Protein AF-A0A3B9PV83-F1 (afdb_monomer)

Mean predicted aligned error: 9.15 Å

Nearest PDB structures (foldseek):
  6hox-assembly1_A  TM=5.468E-01  e=4.138E-01  Paraclostridium bifermentans
  8pag-assembly1_A  TM=7.228E-01  e=1.933E+00  Norway rat pestivirus
  6mf5-assembly1_A  TM=4.285E-01  e=6.372E-01  Saccharomyces cerevisiae S288C
  3rsj-assembly1_A  TM=5.314E-01  e=1.256E+00  Clostridium botulinum
  3vuo-assembly1_A  TM=3.857E-01  e=1.607E+00  Clostridium botulinum

Structure (mmCIF, N/CA/C/O backbone):
data_AF-A0A3B9PV83-F1
#
_entry.id   AF-A0A3B9PV83-F1
#
loop_
_atom_site.group_PDB
_atom_site.id
_atom_site.type_symbol
_atom_site.label_atom_id
_atom_site.label_alt_id
_atom_site.label_comp_id
_atom_site.label_asym_id
_atom_site.label_entity_id
_atom_site.label_seq_id
_atom_site.pdbx_PDB_ins_code
_atom_site.Cartn_x
_atom_site.Cartn_y
_atom_site.Cartn_z
_atom_site.occupancy
_atom_site.B_iso_or_equiv
_atom_site.auth_seq_id
_atom_site.auth_comp_id
_atom_site.auth_asym_id
_atom_site.auth_atom_id
_atom_site.pdbx_PDB_model_num
ATOM 1 N N . MET A 1 1 ? -19.375 2.466 10.542 1.00 66.19 1 MET A N 1
ATOM 2 C CA . MET A 1 1 ? -19.571 3.650 9.683 1.00 66.19 1 MET A CA 1
ATOM 3 C C . MET A 1 1 ? -20.851 3.411 8.928 1.00 66.19 1 MET A C 1
ATOM 5 O O . MET A 1 1 ? -20.958 2.370 8.295 1.00 66.19 1 MET A O 1
ATOM 9 N N . ASP A 1 2 ? -21.812 4.300 9.119 1.00 76.50 2 ASP A N 1
ATOM 10 C CA . ASP A 1 2 ? -23.129 4.251 8.492 1.00 76.50 2 ASP A CA 1
ATOM 11 C C . ASP A 1 2 ? -23.019 4.985 7.148 1.00 76.50 2 ASP A C 1
ATOM 13 O O . ASP A 1 2 ? -22.793 6.195 7.136 1.00 76.50 2 ASP A O 1
ATOM 17 N N . LEU A 1 3 ? -22.996 4.238 6.040 1.00 77.75 3 LEU A N 1
ATOM 18 C CA . LEU A 1 3 ? -22.675 4.780 4.712 1.00 77.75 3 LEU A CA 1
ATOM 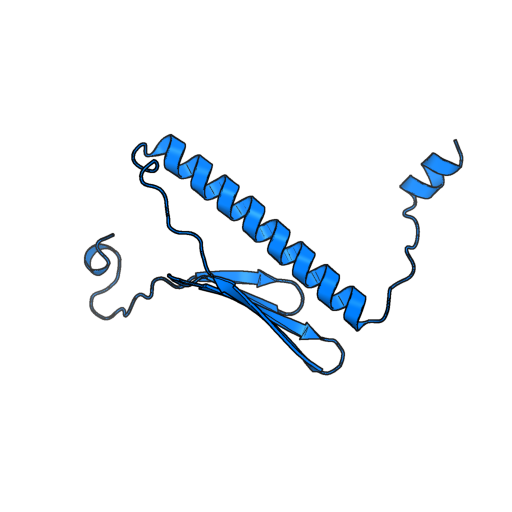19 C C . LEU A 1 3 ? -23.831 5.628 4.162 1.00 77.75 3 LEU A C 1
ATOM 21 O O . LEU A 1 3 ? -23.586 6.652 3.527 1.00 77.75 3 LEU A O 1
ATOM 25 N N . ASP A 1 4 ? -25.064 5.281 4.522 1.00 79.19 4 ASP A N 1
ATOM 26 C CA . ASP A 1 4 ? -26.291 5.933 4.051 1.00 79.19 4 ASP A CA 1
ATOM 27 C C . ASP A 1 4 ? -26.443 7.369 4.582 1.00 79.19 4 ASP A C 1
ATOM 29 O O . ASP A 1 4 ? -27.187 8.174 4.029 1.00 79.19 4 ASP A O 1
ATOM 33 N N . LYS A 1 5 ? -25.714 7.716 5.654 1.00 82.81 5 LYS A N 1
ATOM 34 C CA . LYS A 1 5 ? -25.655 9.080 6.211 1.00 82.81 5 LYS A CA 1
ATOM 35 C C . LYS A 1 5 ? -24.553 9.950 5.611 1.00 82.81 5 LYS A C 1
ATOM 37 O O . LYS A 1 5 ? -24.533 11.151 5.865 1.00 82.81 5 LYS A O 1
ATOM 42 N N . ILE A 1 6 ? -23.603 9.349 4.899 1.00 85.06 6 ILE A N 1
ATOM 43 C CA . ILE A 1 6 ? -22.414 10.032 4.365 1.00 85.06 6 ILE A CA 1
ATOM 44 C C . ILE A 1 6 ? -22.572 10.283 2.865 1.00 85.06 6 ILE A C 1
ATOM 46 O O . ILE A 1 6 ? -22.127 11.314 2.366 1.00 85.06 6 ILE A O 1
ATOM 50 N N . PHE A 1 7 ? -23.192 9.347 2.150 1.00 86.38 7 PHE A N 1
ATOM 51 C CA . PHE A 1 7 ? -23.301 9.380 0.699 1.00 86.38 7 PHE A CA 1
ATOM 52 C C . PHE A 1 7 ? -24.723 9.729 0.232 1.00 86.38 7 PHE A C 1
ATOM 54 O O . PHE A 1 7 ? -25.693 9.599 0.975 1.00 86.38 7 PHE A O 1
ATOM 61 N N . ILE A 1 8 ? -24.839 10.211 -1.009 1.00 90.56 8 ILE A N 1
ATOM 62 C CA . ILE A 1 8 ? -26.129 10.509 -1.649 1.00 90.56 8 ILE A CA 1
ATOM 63 C C . ILE A 1 8 ? -26.960 9.231 -1.847 1.00 90.56 8 ILE A C 1
ATOM 65 O O . ILE A 1 8 ? -26.400 8.140 -1.932 1.00 90.56 8 ILE A O 1
ATOM 69 N N . LYS A 1 9 ? -28.288 9.376 -1.963 1.00 80.69 9 LYS A N 1
ATOM 70 C CA . LYS A 1 9 ? -29.265 8.268 -1.932 1.00 80.69 9 LYS A CA 1
ATOM 71 C C . LYS A 1 9 ? -29.087 7.171 -2.997 1.00 80.69 9 LYS A C 1
ATOM 73 O O . LYS A 1 9 ? -29.614 6.087 -2.789 1.00 80.69 9 LYS A O 1
ATOM 78 N N . ASP A 1 10 ? -28.304 7.414 -4.048 1.00 84.88 10 ASP A N 1
ATOM 79 C CA . ASP A 1 10 ? -28.045 6.452 -5.134 1.00 84.88 10 ASP A CA 1
ATOM 80 C C . ASP A 1 10 ? -26.555 6.096 -5.291 1.00 84.88 10 ASP A C 1
ATOM 82 O O . ASP A 1 10 ? -26.126 5.544 -6.305 1.00 84.88 10 ASP A O 1
ATOM 86 N N . ALA A 1 11 ? -25.722 6.440 -4.308 1.00 84.44 11 ALA A N 1
ATOM 87 C CA . ALA A 1 11 ? -24.322 6.043 -4.319 1.00 84.44 11 ALA A CA 1
ATOM 88 C C . ALA A 1 11 ? -24.168 4.577 -3.887 1.00 84.44 11 ALA A C 1
ATOM 90 O O . ALA A 1 11 ? -24.762 4.145 -2.903 1.00 84.44 11 ALA A O 1
ATOM 91 N N . CYS A 1 12 ? -23.270 3.847 -4.555 1.00 85.69 12 CYS A N 1
ATOM 92 C CA . CYS A 1 12 ? -22.830 2.505 -4.156 1.00 85.69 12 CYS A CA 1
ATOM 93 C C . CYS A 1 12 ? -21.407 2.554 -3.563 1.00 85.69 12 CYS A C 1
ATOM 95 O O . CYS A 1 12 ? -20.446 2.170 -4.236 1.00 85.69 12 CYS A O 1
ATOM 97 N N . PRO A 1 13 ? -21.219 3.064 -2.330 1.00 85.12 13 PRO A N 1
ATOM 98 C CA . PRO A 1 13 ? -19.897 3.217 -1.742 1.00 85.12 13 PRO A CA 1
ATOM 99 C C . PRO A 1 13 ? -19.273 1.861 -1.393 1.00 85.12 13 PRO A C 1
ATOM 101 O O . PRO A 1 13 ? -19.813 1.074 -0.616 1.00 85.12 13 PRO A O 1
ATOM 104 N N . THR A 1 14 ? -18.072 1.614 -1.910 1.00 86.50 14 THR A N 1
ATOM 105 C CA . THR A 1 14 ? -17.259 0.445 -1.556 1.00 86.50 14 THR A CA 1
ATOM 106 C C . THR A 1 14 ? -16.170 0.813 -0.555 1.00 86.50 14 THR A C 1
ATOM 108 O O . THR A 1 14 ? -15.600 1.899 -0.612 1.00 86.50 14 THR A O 1
ATOM 111 N N . LYS A 1 15 ? -15.803 -0.118 0.331 1.00 84.81 15 LYS A N 1
ATOM 112 C CA . LYS A 1 15 ? -14.685 0.040 1.284 1.00 84.81 15 LYS A CA 1
ATOM 113 C C . LYS A 1 15 ? -13.328 -0.240 0.624 1.00 84.81 15 LYS A C 1
ATOM 115 O O . LYS A 1 15 ? -12.516 -0.987 1.165 1.00 84.81 15 LYS A O 1
ATOM 120 N N . ILE A 1 16 ? -13.124 0.306 -0.568 1.00 89.94 16 ILE A N 1
ATOM 121 C CA . ILE A 1 16 ? -11.918 0.128 -1.369 1.00 89.94 16 ILE A CA 1
ATOM 122 C C . ILE A 1 16 ? -11.341 1.516 -1.625 1.00 89.94 16 ILE A C 1
ATOM 124 O O . ILE A 1 16 ? -12.060 2.434 -2.010 1.00 89.94 16 ILE A O 1
ATOM 128 N N . GLY A 1 17 ? -10.047 1.668 -1.385 1.00 91.19 17 GLY A N 1
ATOM 129 C CA . GLY A 1 17 ? -9.302 2.889 -1.677 1.00 91.19 17 GLY A CA 1
ATOM 130 C C . GLY A 1 17 ? -7.921 2.541 -2.202 1.00 91.19 17 GLY A C 1
ATOM 131 O O . GLY A 1 17 ? -7.576 1.367 -2.288 1.00 91.19 17 GLY A O 1
ATOM 132 N N . GLY A 1 18 ? -7.117 3.534 -2.549 1.00 91.44 18 GLY A N 1
ATOM 133 C CA . GLY A 1 18 ? -5.809 3.266 -3.127 1.00 91.44 18 GLY A CA 1
ATOM 134 C C . GLY A 1 18 ? -4.886 4.468 -3.147 1.00 91.44 18 GLY A C 1
ATOM 135 O O . GLY A 1 18 ? -5.247 5.558 -2.708 1.00 91.44 18 GLY A O 1
ATOM 136 N N . GLN A 1 19 ? -3.687 4.233 -3.662 1.00 94.69 19 GLN A N 1
ATOM 137 C CA . GLN A 1 19 ? -2.651 5.230 -3.889 1.00 94.69 19 GLN A CA 1
ATOM 138 C C . GLN A 1 19 ? -1.978 4.952 -5.239 1.00 94.69 19 GLN A C 1
ATOM 140 O O . GLN A 1 19 ? -1.811 3.795 -5.626 1.00 94.69 19 GLN A O 1
ATOM 145 N N . ALA A 1 20 ? -1.561 6.005 -5.940 1.00 95.81 20 ALA A N 1
ATOM 146 C CA . ALA A 1 20 ? -0.678 5.870 -7.093 1.00 95.81 20 ALA A CA 1
ATOM 147 C C . ALA A 1 20 ? 0.746 5.481 -6.652 1.00 95.81 20 ALA A C 1
ATOM 149 O O . ALA A 1 20 ? 1.234 5.942 -5.613 1.00 95.81 20 ALA A O 1
ATOM 150 N N . VAL A 1 21 ? 1.401 4.633 -7.445 1.00 95.12 21 VAL A N 1
ATOM 151 C CA . VAL A 1 21 ? 2.801 4.219 -7.261 1.00 95.12 21 VAL A CA 1
ATOM 152 C C . VAL A 1 21 ? 3.567 4.391 -8.575 1.00 95.12 21 VAL A C 1
ATOM 154 O O . VAL A 1 21 ? 2.971 4.779 -9.580 1.00 95.12 21 VAL A O 1
ATOM 157 N N . LEU A 1 22 ? 4.879 4.142 -8.586 1.00 93.12 22 LEU A N 1
ATOM 158 C CA . LEU A 1 22 ? 5.676 4.298 -9.807 1.00 93.12 22 LEU A CA 1
ATOM 159 C C . LEU A 1 22 ? 5.207 3.298 -10.871 1.00 93.12 22 LEU A C 1
ATOM 161 O O . LEU A 1 22 ? 5.129 2.099 -10.598 1.00 93.12 22 LEU A O 1
ATOM 165 N N . GLU A 1 23 ? 4.849 3.816 -12.052 1.00 92.94 23 GLU A N 1
ATOM 166 C CA . GLU A 1 23 ? 4.316 3.053 -13.194 1.00 92.94 23 GLU A CA 1
ATOM 167 C C . GLU A 1 23 ? 3.156 2.105 -12.830 1.00 92.94 23 GLU A C 1
ATOM 169 O O . GLU A 1 23 ? 2.978 1.036 -13.423 1.00 92.94 23 GLU A O 1
ATOM 174 N N . GLY A 1 24 ? 2.354 2.464 -11.821 1.00 94.56 24 GLY A N 1
ATOM 175 C CA . GLY A 1 24 ? 1.384 1.535 -11.258 1.00 94.56 24 GLY A CA 1
ATOM 176 C C . GLY A 1 24 ? 0.373 2.126 -10.282 1.00 94.56 24 GLY A C 1
ATOM 177 O O . GLY A 1 24 ? 0.337 3.324 -9.996 1.00 94.56 24 G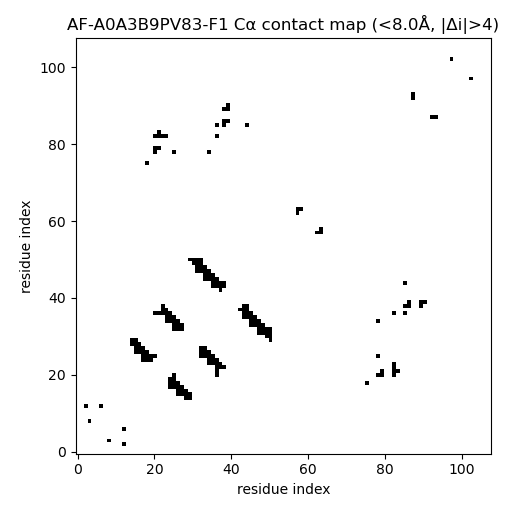LY A O 1
ATOM 178 N N . ILE A 1 25 ? -0.458 1.241 -9.729 1.00 95.94 25 ILE A N 1
ATOM 179 C CA . ILE A 1 25 ? -1.464 1.571 -8.714 1.00 95.94 25 ILE A CA 1
ATOM 180 C C . ILE A 1 25 ? -1.443 0.568 -7.559 1.00 95.94 25 ILE A C 1
ATOM 182 O O . ILE A 1 25 ? -1.201 -0.627 -7.742 1.00 95.94 25 ILE A O 1
ATOM 186 N N . MET A 1 26 ? -1.751 1.053 -6.359 1.00 95.81 26 MET A N 1
ATOM 187 C CA . MET A 1 26 ? -2.032 0.234 -5.186 1.00 95.81 26 MET A CA 1
ATOM 188 C C . MET A 1 26 ? -3.485 0.414 -4.767 1.00 95.81 26 MET A C 1
ATOM 190 O O . MET A 1 26 ? -3.939 1.536 -4.566 1.00 95.81 26 MET A O 1
ATOM 194 N N . MET A 1 27 ? -4.198 -0.697 -4.599 1.00 95.75 27 MET A N 1
ATOM 195 C CA . MET A 1 27 ? -5.573 -0.746 -4.113 1.00 95.75 27 MET A CA 1
ATOM 196 C C . MET A 1 27 ? -5.635 -1.543 -2.810 1.00 95.75 27 MET A C 1
ATOM 198 O O . MET A 1 27 ? -5.129 -2.660 -2.723 1.00 95.75 27 MET A O 1
ATOM 202 N N . LYS A 1 28 ? -6.295 -0.989 -1.797 1.00 92.81 28 LYS A N 1
ATOM 203 C CA . LYS A 1 28 ? -6.537 -1.585 -0.483 1.00 92.81 28 LYS A CA 1
ATOM 204 C C . LYS A 1 28 ? -8.027 -1.872 -0.323 1.00 92.81 28 LYS A C 1
ATOM 206 O O . LYS A 1 28 ? -8.844 -0.951 -0.308 1.00 92.81 28 LYS A O 1
ATOM 211 N N . GLY A 1 29 ? -8.364 -3.153 -0.214 1.00 91.31 29 GLY A N 1
ATOM 212 C CA . GLY A 1 29 ? -9.703 -3.642 0.099 1.00 91.31 29 GLY A CA 1
ATOM 213 C C . GLY A 1 29 ? -9.886 -3.929 1.589 1.00 91.31 29 GLY A C 1
ATOM 214 O O . GLY A 1 29 ? -9.102 -3.494 2.435 1.00 91.31 29 GLY A O 1
ATOM 215 N N . THR A 1 30 ? -10.935 -4.684 1.917 1.00 88.06 30 THR A N 1
ATOM 216 C CA . THR A 1 30 ? -11.255 -5.064 3.302 1.00 88.06 30 THR A CA 1
ATOM 217 C C . THR A 1 30 ? -10.370 -6.182 3.847 1.00 88.06 30 THR A C 1
ATOM 219 O O . THR A 1 30 ? -10.134 -6.225 5.049 1.00 88.06 30 THR A O 1
ATOM 222 N N . ASP A 1 31 ? -9.900 -7.076 2.979 1.00 89.88 31 ASP A N 1
ATOM 223 C CA . ASP A 1 31 ? -9.164 -8.300 3.318 1.00 89.88 31 ASP A CA 1
ATOM 224 C C . ASP A 1 31 ? -7.765 -8.355 2.682 1.00 89.88 31 ASP A C 1
ATOM 226 O O . ASP A 1 31 ? -6.872 -9.006 3.218 1.00 89.88 31 ASP A O 1
ATOM 230 N N . ARG A 1 32 ? -7.553 -7.668 1.552 1.00 93.25 32 ARG A N 1
ATOM 231 C CA . ARG A 1 32 ? -6.290 -7.684 0.798 1.00 93.25 32 ARG A CA 1
ATOM 232 C C . ARG A 1 32 ? -5.895 -6.322 0.225 1.00 93.25 32 ARG A C 1
ATOM 234 O O . ARG A 1 32 ? -6.748 -5.496 -0.099 1.00 93.25 32 ARG A O 1
ATOM 241 N N . THR A 1 33 ? -4.593 -6.122 0.056 1.00 94.06 33 THR A N 1
ATOM 242 C CA . THR A 1 33 ? -3.990 -5.043 -0.733 1.00 94.06 33 THR A CA 1
ATOM 243 C C . THR A 1 33 ? -3.417 -5.649 -2.007 1.00 94.06 33 THR A C 1
ATOM 245 O O . THR A 1 33 ? -2.723 -6.663 -1.944 1.00 94.06 33 THR A O 1
ATOM 248 N N . ALA A 1 34 ? -3.678 -5.027 -3.149 1.00 95.75 34 ALA A N 1
ATOM 249 C CA . ALA A 1 34 ? -3.102 -5.386 -4.436 1.00 95.75 34 ALA A CA 1
ATOM 250 C C . ALA A 1 34 ? -2.275 -4.215 -4.977 1.00 95.75 34 ALA A C 1
ATOM 252 O O . ALA A 1 34 ? -2.743 -3.079 -4.994 1.00 95.75 34 ALA A O 1
ATOM 253 N N . VAL A 1 35 ? -1.054 -4.497 -5.418 1.00 96.12 35 VAL A N 1
ATOM 254 C CA . VAL A 1 35 ? -0.168 -3.547 -6.100 1.00 96.12 35 VAL A CA 1
ATOM 255 C C . VAL A 1 35 ? 0.070 -4.072 -7.504 1.00 96.12 35 VAL A C 1
ATOM 257 O O . VAL A 1 35 ? 0.440 -5.236 -7.660 1.00 96.12 35 VAL A O 1
ATOM 260 N N . VAL A 1 36 ? -0.146 -3.227 -8.506 1.00 96.00 36 VAL A N 1
ATOM 261 C CA . VAL A 1 36 ? 0.098 -3.540 -9.915 1.00 96.00 36 VAL A CA 1
ATOM 262 C C . VAL A 1 36 ? 1.068 -2.510 -10.465 1.00 96.00 36 VAL A C 1
ATOM 264 O O . VAL A 1 36 ? 0.801 -1.316 -10.361 1.00 96.00 36 VAL A O 1
ATOM 267 N N . ILE A 1 37 ? 2.178 -2.973 -11.033 1.00 95.31 37 ILE A N 1
ATOM 268 C CA . ILE A 1 37 ? 3.233 -2.142 -11.624 1.00 95.31 37 ILE A CA 1
ATOM 269 C C . ILE A 1 37 ? 3.463 -2.615 -13.054 1.00 95.31 37 ILE A C 1
ATOM 271 O O . ILE A 1 37 ? 3.587 -3.815 -13.306 1.00 95.31 37 ILE A O 1
ATOM 275 N N . ARG A 1 38 ? 3.526 -1.686 -14.001 1.00 93.31 38 ARG A N 1
ATOM 276 C CA . ARG A 1 38 ? 3.884 -1.975 -15.386 1.00 93.31 38 ARG A CA 1
ATOM 277 C C . ARG A 1 38 ? 5.406 -1.961 -15.523 1.00 93.31 38 ARG A C 1
ATOM 279 O O . ARG A 1 38 ? 6.045 -0.952 -15.262 1.00 93.31 38 ARG A O 1
ATOM 286 N N . LYS A 1 39 ? 5.990 -3.079 -15.954 1.00 90.31 39 LYS A N 1
ATOM 287 C CA . LYS A 1 39 ? 7.420 -3.178 -16.268 1.00 90.31 39 LYS A CA 1
ATOM 288 C C . LYS A 1 39 ? 7.719 -2.527 -17.632 1.00 90.31 39 LYS A C 1
ATOM 290 O O 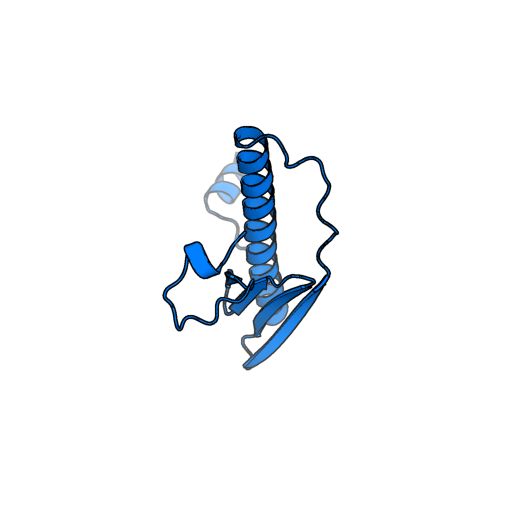. LYS A 1 39 ? 6.847 -2.539 -18.507 1.00 90.31 39 LYS A O 1
ATOM 295 N N . PRO A 1 40 ? 8.962 -2.074 -17.884 1.00 85.06 40 PRO A N 1
ATOM 296 C CA . PRO A 1 40 ? 9.360 -1.454 -19.156 1.00 85.06 40 PRO A CA 1
ATOM 297 C C . PRO A 1 40 ? 9.096 -2.320 -20.397 1.00 85.06 40 PRO A C 1
ATOM 299 O O . PRO A 1 40 ? 8.745 -1.810 -21.457 1.00 85.06 40 PRO A O 1
ATOM 302 N N . LYS A 1 41 ? 9.188 -3.651 -20.263 1.00 83.56 41 LYS A N 1
ATOM 303 C CA . LYS A 1 41 ? 8.911 -4.618 -21.345 1.00 83.56 41 LYS A CA 1
ATOM 304 C C . LYS A 1 41 ? 7.415 -4.828 -21.637 1.00 83.56 41 LYS A C 1
ATOM 306 O O . LYS A 1 41 ? 7.068 -5.678 -22.446 1.00 83.56 41 LYS A O 1
ATOM 311 N N . GLY A 1 42 ? 6.526 -4.081 -20.978 1.00 81.69 42 GLY A N 1
ATOM 312 C CA . GLY A 1 42 ? 5.072 -4.161 -21.154 1.00 81.69 42 GLY A CA 1
ATOM 313 C C . GLY A 1 42 ? 4.371 -5.189 -20.263 1.00 81.69 42 GLY A C 1
ATOM 314 O O . GLY A 1 42 ? 3.155 -5.121 -20.108 1.00 81.69 42 GLY A O 1
ATOM 315 N N . ASP A 1 43 ? 5.120 -6.088 -19.628 1.00 88.50 43 ASP A N 1
ATOM 316 C CA . ASP A 1 43 ? 4.594 -7.027 -18.638 1.00 88.50 43 ASP A CA 1
ATOM 317 C C . ASP A 1 43 ? 4.080 -6.312 -17.378 1.00 88.50 43 ASP A C 1
ATOM 319 O O . ASP A 1 43 ? 4.651 -5.317 -16.935 1.00 88.50 43 ASP A O 1
ATOM 323 N N . MET A 1 44 ? 3.080 -6.886 -16.712 1.00 90.94 44 MET A N 1
ATOM 324 C CA . MET A 1 44 ? 2.596 -6.395 -15.419 1.00 90.94 44 MET A CA 1
ATOM 325 C C . MET A 1 44 ? 3.132 -7.250 -14.271 1.00 90.94 44 MET A C 1
ATOM 327 O O . MET A 1 44 ? 3.087 -8.478 -14.316 1.00 90.94 44 MET A O 1
ATOM 331 N N . HIS A 1 45 ? 3.614 -6.594 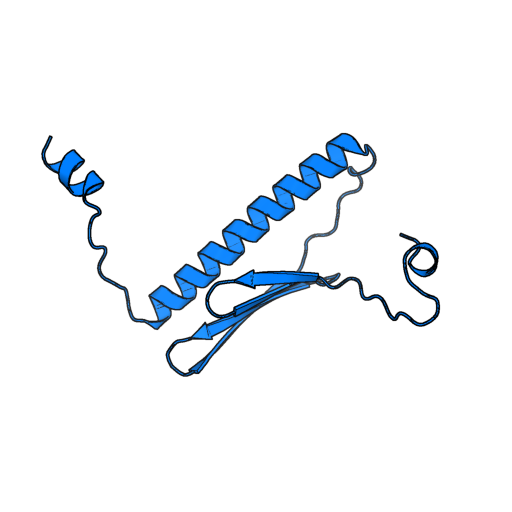-13.222 1.00 93.38 45 HIS A N 1
ATOM 332 C CA . HIS A 1 45 ? 3.964 -7.214 -11.953 1.00 93.38 45 HIS A CA 1
ATOM 333 C C . HIS A 1 45 ? 2.841 -6.982 -10.943 1.00 93.38 45 HIS A C 1
ATOM 335 O O . HIS A 1 45 ? 2.460 -5.840 -10.692 1.00 93.38 45 HIS A O 1
ATOM 341 N N . ILE A 1 46 ? 2.304 -8.061 -10.370 1.00 95.00 46 ILE A N 1
ATOM 342 C CA . ILE A 1 46 ? 1.157 -8.011 -9.457 1.00 95.00 46 ILE A CA 1
ATOM 343 C C . ILE A 1 46 ? 1.552 -8.634 -8.122 1.00 95.00 46 ILE A C 1
ATOM 345 O O . ILE A 1 46 ? 1.981 -9.785 -8.065 1.00 95.00 46 ILE A O 1
ATOM 349 N N . LYS A 1 47 ? 1.349 -7.893 -7.032 1.00 94.44 47 LYS A N 1
ATOM 350 C CA . LYS A 1 47 ? 1.549 -8.376 -5.663 1.00 94.44 47 LYS A CA 1
ATOM 351 C C . LYS A 1 47 ? 0.265 -8.234 -4.864 1.00 94.44 47 LYS A C 1
ATOM 353 O O . LYS A 1 47 ? -0.235 -7.127 -4.689 1.00 94.44 47 LYS A O 1
ATOM 358 N N . ILE A 1 48 ? -0.233 -9.348 -4.333 1.00 95.50 48 ILE A N 1
ATOM 359 C CA . ILE A 1 48 ? -1.414 -9.385 -3.464 1.00 95.50 48 ILE A CA 1
ATOM 360 C C . ILE A 1 48 ? -0.961 -9.766 -2.058 1.00 95.50 48 ILE A C 1
ATOM 362 O O . ILE A 1 48 ? -0.290 -10.776 -1.873 1.00 95.50 48 ILE A O 1
ATOM 366 N N . THR A 1 49 ? -1.309 -8.949 -1.068 1.00 93.06 49 THR A N 1
ATOM 367 C CA . THR A 1 49 ? -0.949 -9.160 0.341 1.00 93.06 49 THR A CA 1
ATOM 368 C C . THR A 1 49 ? -2.213 -9.139 1.204 1.00 93.06 49 THR A C 1
ATOM 370 O O . THR A 1 49 ? -2.984 -8.183 1.093 1.00 93.06 49 THR A O 1
ATOM 373 N N . PRO A 1 50 ? -2.456 -10.147 2.060 1.00 92.38 50 PRO A N 1
ATOM 374 C CA . PRO A 1 50 ? -3.575 -10.117 3.000 1.00 92.38 50 PRO A CA 1
ATOM 375 C C . PRO A 1 50 ? -3.362 -9.029 4.064 1.00 92.38 50 PRO A C 1
ATOM 377 O O . PRO A 1 50 ? -2.235 -8.788 4.502 1.00 92.38 50 PRO A O 1
ATOM 380 N N . LEU A 1 51 ? -4.437 -8.361 4.484 1.00 85.81 51 LEU A N 1
ATOM 381 C CA . LEU A 1 51 ? -4.387 -7.401 5.585 1.00 85.81 51 LEU A CA 1
ATOM 382 C C . LEU A 1 51 ? -4.472 -8.136 6.929 1.00 85.81 51 LEU A C 1
ATOM 384 O O . LEU A 1 51 ? -5.301 -9.033 7.083 1.00 85.81 51 LEU A O 1
ATOM 388 N N . PRO A 1 52 ? -3.682 -7.720 7.932 1.00 79.12 52 PRO A N 1
ATOM 389 C CA . PRO A 1 52 ? -3.836 -8.217 9.290 1.00 79.12 52 PRO A CA 1
ATOM 390 C C . PRO A 1 52 ? -5.151 -7.728 9.913 1.00 79.12 52 PRO A C 1
ATOM 392 O O . PRO A 1 52 ? -5.617 -6.616 9.637 1.00 79.12 52 PRO A O 1
ATOM 395 N N . GLU A 1 53 ? -5.732 -8.543 10.796 1.00 72.88 53 GLU A N 1
ATOM 396 C CA . GLU A 1 53 ? -6.952 -8.178 11.515 1.00 72.88 53 GLU A CA 1
ATOM 397 C C . GLU A 1 53 ? -6.748 -6.923 12.376 1.00 72.88 53 GLU A C 1
ATOM 399 O O . GLU A 1 53 ? -5.748 -6.753 13.079 1.00 72.88 53 GLU A O 1
ATOM 404 N N . THR A 1 54 ? -7.718 -6.008 12.338 1.00 66.75 54 THR A N 1
ATOM 405 C CA . THR A 1 54 ? -7.614 -4.750 13.079 1.00 66.75 54 THR A CA 1
ATOM 406 C C . THR A 1 54 ? -7.860 -4.967 14.572 1.00 66.75 54 THR A C 1
ATOM 408 O O . THR A 1 54 ? -8.940 -5.393 14.977 1.00 66.75 54 THR A O 1
ATOM 411 N N . SER A 1 55 ? -6.887 -4.596 15.403 1.00 64.50 55 SER A N 1
ATOM 412 C CA . SER A 1 55 ? -6.968 -4.745 16.858 1.00 64.50 55 SER A CA 1
ATOM 413 C C . SER A 1 55 ? -7.925 -3.739 17.534 1.00 64.50 55 SER A C 1
ATOM 415 O O . SER A 1 55 ? -8.078 -2.594 17.098 1.00 64.50 55 SER A O 1
ATOM 417 N N . LYS A 1 56 ? -8.546 -4.148 18.654 1.00 61.47 56 LYS A N 1
ATOM 418 C CA . LYS A 1 56 ? -9.614 -3.429 19.399 1.00 61.47 56 LYS A CA 1
ATOM 419 C C . LYS A 1 56 ? -9.182 -2.117 20.086 1.00 61.47 56 LYS A C 1
ATOM 421 O O . LYS A 1 56 ? -10.008 -1.450 20.706 1.00 61.47 56 LYS A O 1
ATOM 426 N N . TRP A 1 57 ? -7.915 -1.725 19.972 1.00 62.03 57 TRP A N 1
ATOM 427 C CA . TRP A 1 57 ? -7.292 -0.633 20.735 1.00 62.03 57 TRP A CA 1
ATOM 428 C C . TRP A 1 57 ? -7.601 0.762 20.155 1.00 62.03 57 TRP A C 1
ATOM 430 O O . TRP A 1 57 ? -7.223 1.786 20.712 1.00 62.03 57 TRP A O 1
ATOM 440 N N . ARG A 1 58 ? -8.359 0.829 19.053 1.00 60.81 58 ARG A N 1
ATOM 441 C CA . ARG A 1 58 ? -8.711 2.058 18.316 1.00 60.81 58 ARG A CA 1
ATOM 442 C C . ARG A 1 58 ? -9.849 2.901 18.931 1.00 60.81 58 ARG A C 1
ATOM 444 O O . ARG A 1 58 ? -10.470 3.679 18.211 1.00 60.81 58 ARG A O 1
ATOM 451 N N . LYS A 1 59 ? -10.147 2.779 20.231 1.00 67.69 59 LYS A N 1
ATOM 452 C CA . LYS A 1 59 ? -11.317 3.441 20.855 1.00 67.69 59 LYS A CA 1
ATOM 453 C C . LYS A 1 59 ? -11.127 4.927 21.207 1.00 67.69 59 LYS A C 1
ATOM 455 O O . LYS A 1 59 ? -12.123 5.622 21.361 1.00 67.69 59 LYS A O 1
ATOM 460 N N . ILE A 1 60 ? -9.893 5.433 21.304 1.00 84.25 60 ILE A N 1
ATOM 461 C CA . ILE A 1 60 ? -9.618 6.840 21.663 1.00 84.25 60 ILE A CA 1
ATOM 462 C C . ILE A 1 60 ? -9.400 7.666 20.382 1.00 84.25 60 ILE A C 1
ATOM 464 O O . ILE A 1 60 ? -8.468 7.354 19.644 1.00 84.25 60 ILE A O 1
ATOM 468 N N . PRO A 1 61 ? -10.194 8.715 20.088 1.00 82.50 61 PRO A N 1
ATOM 469 C CA . PRO A 1 61 ? -10.225 9.366 18.772 1.00 82.50 61 PRO A CA 1
ATOM 470 C C . PRO A 1 61 ? -8.894 9.995 18.329 1.00 82.50 61 PRO A C 1
ATOM 472 O O . PRO A 1 61 ? -8.520 9.827 17.168 1.00 82.50 61 PRO A O 1
ATOM 475 N N . LEU A 1 62 ? -8.154 10.649 19.233 1.00 87.88 62 LEU A N 1
ATOM 476 C CA . LEU A 1 62 ? -6.866 11.280 18.910 1.00 87.88 62 LEU A CA 1
ATOM 477 C C . LEU A 1 62 ? -5.769 10.236 18.647 1.00 87.88 62 LEU A C 1
ATOM 479 O O . LEU A 1 62 ? -5.147 10.229 17.587 1.00 87.88 62 LEU A O 1
ATOM 483 N N . VAL A 1 63 ? -5.596 9.294 19.579 1.00 85.69 63 VAL A N 1
ATOM 484 C CA . VAL A 1 63 ? -4.618 8.199 19.464 1.00 85.69 63 VAL A CA 1
ATOM 485 C C . VAL A 1 63 ? -4.929 7.320 18.248 1.00 85.69 63 VAL A C 1
ATOM 487 O O . VAL A 1 63 ? -4.031 6.949 17.497 1.00 85.69 63 VAL A O 1
ATOM 490 N N . ARG A 1 64 ? -6.214 7.047 17.986 1.00 85.44 64 ARG A N 1
ATOM 491 C CA . ARG A 1 64 ? -6.683 6.337 16.787 1.00 85.44 64 ARG A CA 1
ATOM 492 C C . ARG A 1 64 ? -6.234 7.041 15.509 1.00 85.44 64 ARG A C 1
ATOM 494 O O . ARG A 1 64 ? -5.797 6.355 14.589 1.00 85.44 64 ARG A O 1
ATOM 501 N N . GLY A 1 65 ? -6.360 8.369 15.449 1.00 86.94 65 GLY A N 1
ATOM 502 C CA . GLY A 1 65 ? -5.943 9.175 14.301 1.00 86.94 65 GLY A CA 1
ATOM 503 C C . GLY A 1 65 ? -4.447 9.054 14.028 1.00 86.94 65 GLY A C 1
ATOM 504 O O . GLY A 1 65 ? -4.065 8.677 12.924 1.00 86.94 65 GLY A O 1
ATOM 505 N N . VAL A 1 66 ? -3.615 9.272 15.051 1.00 91.44 66 VAL A N 1
ATOM 506 C CA . VAL A 1 66 ? -2.148 9.183 14.933 1.00 91.44 66 VAL A CA 1
ATOM 507 C C . VAL A 1 66 ? -1.704 7.782 14.513 1.00 91.44 66 VAL A C 1
ATOM 509 O O . VAL A 1 66 ? -0.925 7.647 13.576 1.00 91.44 66 VAL A O 1
ATOM 512 N N . LEU A 1 67 ? -2.239 6.726 15.137 1.00 87.62 67 LEU A N 1
ATOM 513 C CA . LEU A 1 67 ? -1.876 5.347 14.791 1.00 87.62 67 LEU A CA 1
ATOM 514 C C . LEU A 1 67 ? -2.259 4.984 13.350 1.00 87.62 67 LEU A C 1
ATOM 516 O O . LEU A 1 67 ? -1.483 4.334 12.659 1.00 87.62 67 LEU A O 1
ATOM 520 N N . ILE A 1 68 ? -3.445 5.397 12.884 1.00 87.50 68 ILE A N 1
ATOM 521 C CA . ILE A 1 68 ? -3.867 5.184 11.488 1.00 87.50 68 ILE A CA 1
ATOM 522 C C . ILE A 1 68 ? -2.970 5.961 10.528 1.00 87.50 68 ILE A C 1
ATOM 524 O O . ILE A 1 68 ? -2.610 5.439 9.479 1.00 87.50 68 ILE A O 1
ATOM 528 N N . PHE A 1 69 ? -2.624 7.196 10.880 1.00 91.44 69 PHE A N 1
ATOM 529 C CA . PHE A 1 69 ? -1.784 8.042 10.048 1.00 91.44 69 PHE A CA 1
ATOM 530 C C . PHE A 1 69 ? -0.376 7.461 9.891 1.00 91.44 69 PHE A C 1
ATOM 532 O O . PHE A 1 69 ? 0.107 7.339 8.769 1.00 91.44 69 PHE A O 1
ATOM 539 N N . VAL A 1 70 ? 0.252 7.033 10.989 1.00 92.69 70 VAL A N 1
ATOM 540 C CA . VAL A 1 70 ? 1.576 6.392 10.955 1.00 92.69 70 VAL A CA 1
ATOM 541 C C . VAL A 1 70 ? 1.534 5.095 10.145 1.00 92.69 70 VAL A C 1
ATOM 543 O O . VAL A 1 70 ? 2.388 4.888 9.289 1.00 92.69 70 VAL A O 1
ATOM 546 N N . ASP A 1 71 ? 0.521 4.251 10.355 1.00 89.12 71 ASP A N 1
ATOM 547 C CA . ASP A 1 71 ? 0.329 3.019 9.577 1.00 89.12 71 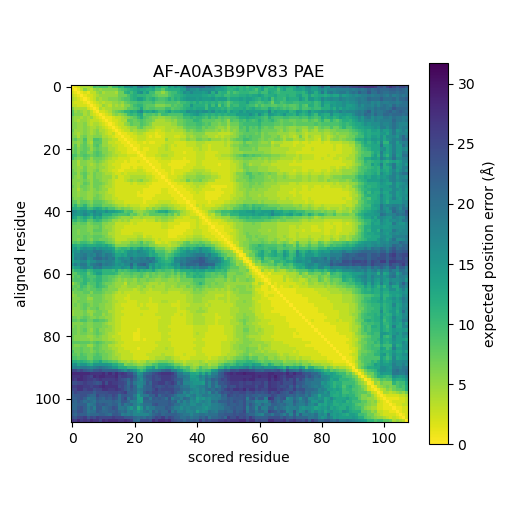ASP A CA 1
ATOM 548 C C . ASP A 1 71 ? 0.184 3.304 8.070 1.00 89.12 71 ASP A C 1
ATOM 550 O O . ASP A 1 71 ? 0.813 2.646 7.238 1.00 89.12 71 ASP A O 1
ATOM 554 N N . ALA A 1 72 ? -0.592 4.332 7.711 1.00 90.44 72 ALA A N 1
ATOM 555 C CA . ALA A 1 72 ? -0.764 4.765 6.328 1.00 90.44 72 ALA A CA 1
ATOM 556 C C . ALA A 1 72 ? 0.540 5.301 5.724 1.00 90.44 72 ALA A C 1
ATOM 558 O O . ALA A 1 72 ? 0.879 4.921 4.606 1.00 90.44 72 ALA A O 1
ATOM 559 N N . LEU A 1 73 ? 1.294 6.120 6.464 1.00 94.50 73 LEU A N 1
ATOM 560 C CA . LEU A 1 73 ? 2.574 6.663 6.014 1.00 94.50 73 LEU A CA 1
ATOM 561 C C . LEU A 1 73 ? 3.588 5.544 5.765 1.00 94.50 73 LEU A C 1
ATOM 563 O O . LEU A 1 73 ? 4.174 5.483 4.691 1.00 94.50 73 LEU A O 1
ATOM 567 N N . VAL A 1 74 ? 3.751 4.629 6.724 1.00 93.25 74 VAL A N 1
ATOM 568 C CA . VAL A 1 74 ? 4.681 3.495 6.613 1.00 93.25 74 VAL A CA 1
ATOM 569 C C . VAL A 1 74 ? 4.284 2.569 5.466 1.00 93.25 74 VAL A C 1
ATOM 571 O O . VAL A 1 74 ? 5.140 2.109 4.715 1.00 93.25 74 VAL A O 1
ATOM 574 N N . THR A 1 75 ? 2.993 2.281 5.307 1.00 91.62 75 THR A N 1
ATOM 575 C CA . THR A 1 75 ? 2.517 1.429 4.209 1.00 91.62 75 THR A CA 1
ATOM 576 C C . THR A 1 75 ? 2.697 2.118 2.856 1.00 91.62 75 THR A C 1
ATOM 578 O O . THR A 1 75 ? 3.154 1.485 1.903 1.00 91.62 75 THR A O 1
ATOM 581 N N . GLY A 1 76 ? 2.375 3.409 2.762 1.00 92.81 76 GLY A N 1
ATOM 582 C CA . GLY A 1 76 ? 2.502 4.197 1.538 1.00 92.81 76 GLY A CA 1
ATOM 583 C C . GLY A 1 76 ? 3.950 4.298 1.069 1.00 92.81 76 GLY A C 1
ATOM 584 O O . GLY A 1 76 ? 4.242 3.976 -0.081 1.00 92.81 76 GLY A O 1
ATOM 585 N N . THR A 1 77 ? 4.877 4.644 1.967 1.00 94.94 77 THR A N 1
ATOM 586 C CA . THR A 1 77 ? 6.310 4.733 1.638 1.00 94.94 77 THR A CA 1
ATOM 587 C C . THR A 1 77 ? 6.888 3.380 1.241 1.00 94.94 77 THR A C 1
ATOM 589 O O . THR A 1 77 ? 7.561 3.288 0.218 1.00 94.94 77 THR A O 1
ATOM 592 N N . LYS A 1 78 ? 6.565 2.304 1.971 1.00 94.19 78 LYS A N 1
ATOM 593 C CA . LYS A 1 78 ? 6.979 0.939 1.602 1.00 94.19 78 LYS A CA 1
ATOM 594 C C . LYS A 1 78 ? 6.491 0.539 0.216 1.00 94.19 78 LYS A C 1
ATOM 596 O O . LYS A 1 78 ? 7.227 -0.102 -0.522 1.00 94.19 78 LYS A O 1
ATOM 601 N N . THR A 1 79 ? 5.260 0.897 -0.135 1.00 93.81 79 THR A N 1
ATOM 602 C CA . THR A 1 79 ? 4.692 0.548 -1.444 1.00 93.81 79 THR A CA 1
ATOM 603 C C . THR A 1 79 ? 5.383 1.321 -2.569 1.00 93.81 79 THR A C 1
ATOM 605 O O . THR A 1 79 ? 5.670 0.742 -3.613 1.00 93.81 79 THR A O 1
ATOM 608 N N . LEU A 1 80 ? 5.707 2.599 -2.346 1.00 94.88 80 LEU A N 1
ATOM 609 C CA . LEU A 1 80 ? 6.471 3.405 -3.301 1.00 94.88 80 LEU A CA 1
ATOM 610 C C . LEU A 1 80 ? 7.879 2.842 -3.524 1.00 94.88 80 LEU A C 1
ATOM 612 O O . LEU A 1 80 ? 8.271 2.621 -4.668 1.00 94.88 80 LEU A O 1
ATOM 616 N N . LEU A 1 81 ? 8.603 2.537 -2.446 1.00 95.06 81 LEU A N 1
ATOM 617 C CA . LEU A 1 81 ? 9.935 1.931 -2.532 1.00 95.06 81 LEU A CA 1
ATOM 618 C C . LEU A 1 81 ? 9.890 0.569 -3.228 1.00 95.06 81 LEU A C 1
ATOM 620 O O . LEU A 1 81 ? 10.707 0.296 -4.097 1.00 95.06 81 LEU A O 1
ATOM 624 N N . TYR A 1 82 ? 8.878 -0.242 -2.921 1.00 93.75 82 TYR A N 1
ATOM 625 C CA . TYR A 1 82 ? 8.662 -1.511 -3.604 1.00 93.75 82 TYR A CA 1
ATOM 626 C C . TYR A 1 82 ? 8.440 -1.333 -5.114 1.00 93.75 82 TYR A C 1
ATOM 628 O O . TYR A 1 82 ? 8.949 -2.122 -5.903 1.00 93.75 82 TYR A O 1
ATOM 636 N N . SER A 1 83 ? 7.700 -0.300 -5.538 1.00 92.62 83 SER A N 1
ATOM 637 C CA . SER A 1 83 ? 7.531 -0.022 -6.970 1.00 92.62 83 SER A CA 1
ATOM 638 C C . SER A 1 83 ? 8.829 0.400 -7.654 1.00 92.62 83 SER A C 1
ATOM 640 O O . SER A 1 83 ? 9.076 -0.042 -8.771 1.00 92.62 83 SER A O 1
ATOM 642 N N . ALA A 1 84 ? 9.681 1.171 -6.970 1.00 92.75 84 ALA A N 1
ATOM 643 C CA . ALA A 1 84 ? 11.000 1.541 -7.480 1.00 92.75 84 ALA A CA 1
ATOM 644 C C . ALA A 1 84 ? 11.897 0.306 -7.651 1.00 92.75 84 ALA A C 1
ATOM 646 O O . ALA A 1 84 ? 12.429 0.078 -8.731 1.00 92.75 84 ALA A O 1
ATOM 647 N N . GLU A 1 85 ? 11.968 -0.541 -6.622 1.00 91.56 85 GLU A N 1
ATOM 648 C CA . GLU A 1 85 ? 12.761 -1.775 -6.630 1.00 91.56 85 GLU A CA 1
ATOM 649 C C . GLU A 1 85 ? 12.338 -2.722 -7.766 1.00 91.56 85 GLU A C 1
ATOM 651 O O . GLU A 1 85 ? 13.175 -3.313 -8.444 1.00 91.56 85 GLU A O 1
ATOM 656 N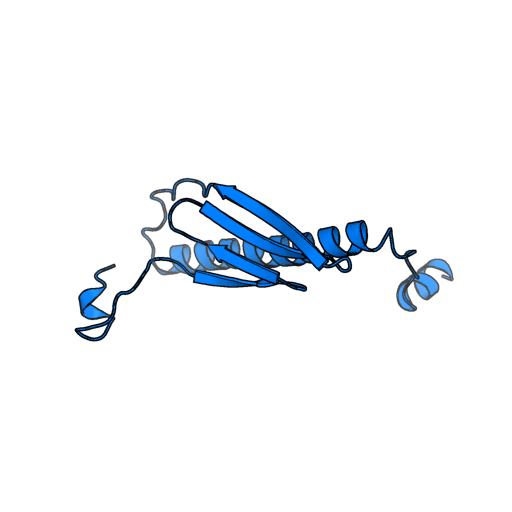 N . VAL A 1 86 ? 11.033 -2.874 -8.015 1.00 90.81 86 VAL A N 1
ATOM 657 C CA . VAL A 1 86 ? 10.531 -3.718 -9.115 1.00 90.81 86 VAL A CA 1
ATOM 658 C C . VAL A 1 86 ? 10.933 -3.165 -10.485 1.00 90.81 86 VAL A C 1
ATOM 660 O O . VAL A 1 86 ? 11.229 -3.953 -11.385 1.00 90.81 86 VAL A O 1
ATOM 663 N N . LEU A 1 87 ? 10.941 -1.841 -10.656 1.00 90.12 87 LEU A N 1
ATOM 664 C CA . LEU A 1 87 ? 11.343 -1.195 -11.908 1.00 90.12 87 LEU A CA 1
ATOM 665 C C . LEU A 1 87 ? 12.851 -1.320 -12.138 1.00 90.12 87 LEU A C 1
ATOM 667 O O . LEU A 1 87 ? 13.258 -1.780 -13.201 1.00 90.12 87 LEU A O 1
ATOM 671 N N . GLU A 1 88 ? 13.665 -1.032 -11.123 1.00 89.06 88 GLU A N 1
ATOM 672 C CA . GLU A 1 88 ? 15.128 -1.149 -11.175 1.00 89.06 88 GLU A CA 1
ATOM 673 C C . GLU A 1 88 ? 15.579 -2.580 -11.515 1.00 89.06 88 GLU A C 1
ATOM 675 O O . GLU A 1 88 ? 16.397 -2.805 -12.412 1.00 89.06 88 GLU A O 1
ATOM 680 N N . ASN A 1 89 ? 14.971 -3.579 -10.868 1.00 86.56 89 ASN A N 1
ATOM 681 C CA . ASN A 1 89 ? 15.234 -4.987 -11.167 1.00 86.56 89 ASN A CA 1
ATOM 682 C C . ASN A 1 89 ? 14.783 -5.389 -12.583 1.00 86.56 89 ASN A C 1
ATOM 684 O O . ASN A 1 89 ? 15.363 -6.295 -13.181 1.00 86.56 89 ASN A O 1
ATOM 688 N N . ALA A 1 90 ? 13.743 -4.750 -13.130 1.00 82.94 90 ALA A N 1
ATOM 689 C CA . ALA A 1 90 ? 13.241 -5.035 -14.474 1.00 82.94 90 ALA A CA 1
ATOM 690 C C . ALA A 1 90 ? 14.057 -4.352 -15.587 1.00 82.94 90 ALA A C 1
ATOM 692 O O . ALA A 1 90 ? 14.108 -4.880 -16.702 1.00 82.94 90 ALA A O 1
ATOM 693 N N . GLU A 1 91 ? 14.681 -3.208 -15.298 1.00 75.06 91 GLU A N 1
ATOM 694 C CA . GLU A 1 91 ? 15.575 -2.472 -16.205 1.00 75.06 91 GLU A CA 1
ATOM 695 C C . GLU A 1 91 ? 16.983 -3.074 -16.277 1.00 75.06 91 GLU A C 1
ATOM 697 O O . GLU A 1 91 ? 17.702 -2.823 -17.241 1.00 75.06 91 GLU A O 1
ATOM 702 N N . GLY A 1 92 ? 17.336 -3.946 -15.329 1.00 63.62 92 GLY A N 1
ATOM 703 C CA . GLY A 1 92 ? 18.641 -4.593 -15.282 1.00 63.62 92 GLY A CA 1
ATOM 704 C C . GLY A 1 92 ? 19.682 -3.706 -14.615 1.00 63.62 92 GLY A C 1
ATOM 705 O O . GLY A 1 92 ? 20.672 -3.380 -15.254 1.00 63.62 92 GLY A O 1
ATOM 706 N N . GLY A 1 93 ? 19.438 -3.347 -13.347 1.00 55.34 93 GLY A N 1
ATOM 707 C CA . GLY A 1 93 ? 20.416 -2.762 -12.426 1.00 55.34 93 GLY A CA 1
ATOM 708 C C . GLY A 1 93 ? 21.097 -1.517 -12.980 1.00 55.34 93 GLY A C 1
ATOM 709 O O . GLY A 1 93 ? 22.178 -1.609 -13.556 1.00 55.34 93 GLY A O 1
ATOM 710 N N . GLN A 1 94 ? 20.483 -0.350 -12.794 1.00 51.94 94 GLN A N 1
ATOM 711 C CA . GLN A 1 94 ? 21.190 0.901 -13.050 1.00 51.94 94 GLN A CA 1
ATOM 712 C C . GLN A 1 94 ? 22.413 0.964 -12.120 1.00 51.94 94 GLN A C 1
ATOM 714 O O . GLN A 1 94 ? 22.290 0.792 -10.908 1.00 51.94 94 GLN A O 1
ATOM 719 N N . GLU A 1 95 ? 23.605 1.145 -12.696 1.00 51.78 95 GLU A N 1
ATOM 720 C CA . GLU A 1 95 ? 24.831 1.382 -11.933 1.00 51.78 95 GLU A CA 1
ATOM 721 C C . GLU A 1 95 ? 24.605 2.592 -11.019 1.00 51.78 95 GLU A C 1
ATOM 723 O O . GLU A 1 95 ? 24.159 3.647 -11.470 1.00 51.78 95 GLU A O 1
ATOM 728 N N . TYR A 1 96 ? 24.879 2.427 -9.723 1.00 61.78 96 TYR A N 1
ATOM 729 C CA . TYR A 1 96 ? 24.814 3.511 -8.749 1.00 61.78 96 TYR A CA 1
ATOM 730 C C . TYR A 1 96 ? 25.801 4.613 -9.161 1.00 61.78 96 TYR A C 1
ATOM 732 O O . TYR A 1 96 ? 27.000 4.503 -8.901 1.00 61.78 96 TYR A O 1
ATOM 740 N N . GLU A 1 97 ? 25.317 5.671 -9.813 1.00 61.22 97 GLU A N 1
ATOM 741 C CA . GLU A 1 97 ? 26.110 6.882 -10.006 1.00 61.22 97 GLU A CA 1
ATOM 742 C C . GLU A 1 97 ? 26.128 7.664 -8.684 1.00 61.22 97 GLU A C 1
ATOM 744 O O . GLU A 1 97 ? 25.074 8.082 -8.194 1.00 61.22 97 GLU A O 1
ATOM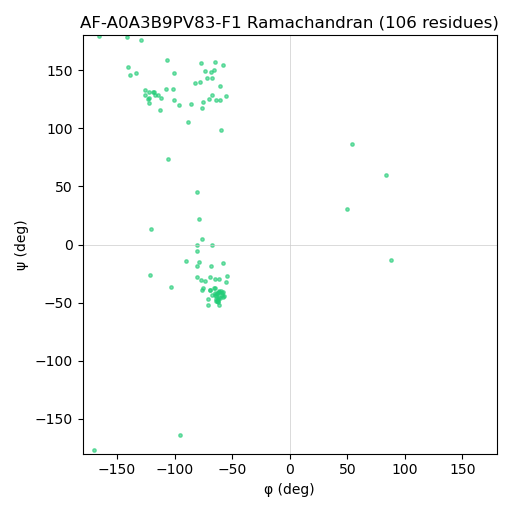 749 N N . PRO A 1 98 ? 27.304 7.862 -8.062 1.00 68.25 98 PRO A N 1
ATOM 750 C CA . PRO A 1 98 ? 27.383 8.552 -6.790 1.00 68.25 98 PRO A CA 1
ATOM 751 C C . PRO A 1 98 ? 27.011 10.024 -6.968 1.00 68.25 98 PRO A C 1
ATOM 753 O O . PRO A 1 98 ? 27.590 10.753 -7.775 1.00 68.25 98 PRO A O 1
ATOM 756 N N . ASP A 1 99 ? 26.082 10.487 -6.138 1.00 78.19 99 ASP A N 1
ATOM 757 C CA . ASP A 1 99 ? 25.695 11.889 -6.071 1.00 78.19 99 ASP A CA 1
ATOM 758 C C . ASP A 1 99 ? 26.901 12.791 -5.752 1.00 78.19 99 ASP A C 1
ATOM 760 O O . ASP A 1 99 ? 27.860 12.392 -5.077 1.00 78.19 99 ASP A O 1
ATOM 764 N N . LYS A 1 100 ? 26.835 14.062 -6.171 1.00 81.50 100 LYS A N 1
ATOM 765 C CA . LYS A 1 100 ? 27.907 15.058 -5.944 1.00 81.50 100 LYS A CA 1
ATOM 766 C C . LYS A 1 100 ? 28.302 15.195 -4.468 1.00 81.50 100 LYS A C 1
ATOM 768 O O . LYS A 1 100 ? 29.436 15.559 -4.166 1.00 81.50 100 LYS A O 1
ATOM 773 N N . LEU A 1 101 ? 27.370 14.910 -3.558 1.00 84.75 101 LEU A N 1
ATOM 774 C CA . LEU A 1 101 ? 27.575 14.956 -2.113 1.00 84.75 101 LEU A CA 1
ATOM 775 C C . LEU A 1 101 ? 28.367 13.742 -1.596 1.00 84.75 101 LEU A C 1
ATOM 777 O O . LEU A 1 101 ? 29.257 13.914 -0.767 1.00 84.75 101 LEU A O 1
ATOM 781 N N . SER A 1 102 ? 28.112 12.545 -2.128 1.00 81.75 102 SER A N 1
ATOM 782 C CA . SER A 1 102 ? 28.901 11.330 -1.859 1.00 81.75 102 SER A CA 1
ATOM 7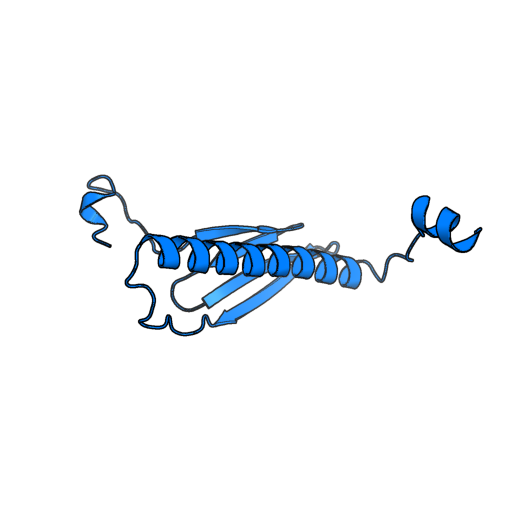83 C C . SER A 1 102 ? 30.348 11.486 -2.323 1.00 81.75 102 SER A C 1
ATOM 785 O O . SER A 1 102 ? 31.268 11.264 -1.542 1.00 81.75 102 SER A O 1
ATOM 787 N N . LEU A 1 103 ? 30.549 11.989 -3.546 1.00 84.31 103 LEU A N 1
ATOM 788 C CA . LEU A 1 103 ? 31.882 12.280 -4.090 1.00 84.31 103 LEU A CA 1
ATOM 789 C C . LEU A 1 103 ? 32.647 13.332 -3.268 1.00 84.31 103 LEU A C 1
ATOM 791 O O . LEU A 1 103 ? 33.876 13.327 -3.234 1.00 84.31 103 LEU A O 1
ATOM 795 N N . TRP A 1 104 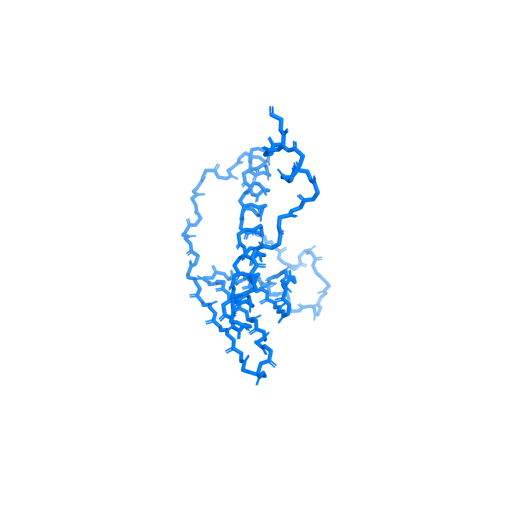? 31.935 14.262 -2.625 1.00 90.62 104 TRP A N 1
ATOM 796 C CA . TRP A 1 104 ? 32.534 15.257 -1.734 1.00 90.62 104 TRP A CA 1
ATOM 797 C C . TRP A 1 104 ? 32.948 14.658 -0.384 1.00 90.62 104 TRP A C 1
ATOM 799 O O . TRP A 1 104 ? 33.995 15.028 0.143 1.00 90.62 104 TRP A O 1
ATOM 809 N N . LEU A 1 105 ? 32.160 13.721 0.152 1.00 89.69 105 LEU A N 1
ATOM 810 C CA . LEU A 1 105 ? 32.456 13.001 1.394 1.00 89.69 105 LEU A CA 1
ATOM 811 C C . LEU A 1 105 ? 33.635 12.034 1.250 1.00 89.69 105 LEU A C 1
ATOM 813 O O . LEU A 1 105 ? 34.446 11.959 2.161 1.00 89.69 105 LEU A O 1
ATOM 817 N N . GLU A 1 106 ? 33.762 11.340 0.119 1.00 84.62 106 GLU A N 1
ATOM 818 C CA . GLU A 1 106 ? 34.912 10.458 -0.147 1.00 84.62 106 GLU A CA 1
ATOM 819 C C . GLU A 1 106 ? 36.225 11.221 -0.356 1.00 84.62 106 GLU A C 1
ATOM 821 O O . GLU A 1 106 ? 37.304 10.696 -0.094 1.00 84.62 106 GLU A O 1
ATOM 826 N N . LYS A 1 107 ? 36.149 12.464 -0.846 1.00 82.75 107 LYS A N 1
ATOM 827 C CA . LYS A 1 107 ? 37.321 13.320 -1.085 1.00 82.75 107 LYS A CA 1
ATOM 828 C C . LYS A 1 107 ? 37.850 14.024 0.166 1.00 82.75 107 LYS A C 1
ATOM 830 O O . LYS A 1 107 ? 38.854 14.730 0.055 1.00 82.75 107 LYS A O 1
ATOM 835 N N . ARG A 1 108 ? 37.174 13.900 1.306 1.00 67.31 108 ARG A N 1
ATOM 836 C CA . ARG A 1 108 ? 37.517 14.589 2.550 1.00 67.31 108 ARG A CA 1
ATOM 837 C C . ARG A 1 108 ? 38.108 13.625 3.568 1.00 67.31 108 ARG A C 1
ATOM 839 O O . ARG A 1 108 ? 39.088 14.045 4.221 1.00 67.31 108 ARG A O 1
#

Sequence (108 aa):
MDLDKIFIKDACPTKIGGQAVLEGIMMKGTDRTAVVIRKPKGDMHIKITPLPETSKWRKIPLVRGVLIFVDALVTGTKTLLYSAEVLENAEGGQEYEPDKLSLWLEKR

Foldseek 3Di:
DPVCVVDDPPDDDFQKDWDDAAQWIWIDHPFWIKTWHQEPVRDIDIDIDTDDDDDPPCPDPVVVVVVVVVVCVVVVVVSRVVNVVVRCVRVPHDDPDDDPVRVVVVVD

Secondary structure (DSSP, 8-state):
--GGGTS-TT----S-EEEEETTEEEEE-SSEEEEEEE-TTSPEEEEEEEPPPPPTTTTSHHHHHHHHHHHHHHHHHHHHHHHHHHHHHHHT----PPPHHHHHHHT-

Solvent-accessible surface area (backbone atoms only — not comparable to full-atom values): 6637 Å² total; per-residue (Å²): 134,70,60,80,82,75,45,63,99,86,63,85,87,68,79,59,50,70,50,82,39,56,66,33,43,32,41,38,48,89,56,38,34,40,37,40,31,56,37,93,89,70,51,74,50,74,48,78,43,76,57,78,83,84,70,90,80,61,77,48,72,67,64,34,48,53,54,51,49,52,53,50,51,56,52,51,52,52,50,39,53,50,32,49,53,55,44,42,65,68,74,63,62,76,77,86,75,76,50,78,64,55,60,52,60,74,74,105

pLDDT: mean 85.24, std 10.79, range [51.78, 96.12]

Radius of gyration: 19.63 Å; Cα contacts (8 Å, |Δi|>4): 99; chains: 1; bounding box: 67×25×43 Å